Protein AF-A0A1I1TUZ0-F1 (afdb_monomer_lite)

Structure (mmCIF, N/CA/C/O backbone):
data_AF-A0A1I1TUZ0-F1
#
_entry.id   AF-A0A1I1TUZ0-F1
#
loop_
_atom_site.group_PDB
_atom_site.id
_atom_site.type_symbol
_atom_site.label_atom_id
_atom_site.label_alt_id
_atom_site.label_comp_id
_atom_site.label_asym_id
_atom_site.label_entity_id
_atom_site.label_seq_id
_atom_site.pdbx_PDB_ins_code
_atom_site.Cartn_x
_atom_site.Cartn_y
_atom_site.Cartn_z
_atom_site.occupancy
_atom_site.B_iso_or_equiv
_atom_site.auth_seq_id
_atom_site.auth_comp_id
_atom_site.auth_asym_id
_atom_site.auth_atom_id
_atom_site.pdbx_PDB_model_num
ATOM 1 N N . MET A 1 1 ? 11.875 10.390 18.617 1.00 41.22 1 MET A N 1
ATOM 2 C CA . MET A 1 1 ? 12.905 11.039 17.775 1.00 41.22 1 MET A CA 1
ATOM 3 C C . MET A 1 1 ? 13.584 9.956 16.950 1.00 41.22 1 MET A C 1
ATOM 5 O O . MET A 1 1 ? 14.181 9.060 17.534 1.00 41.22 1 MET A O 1
ATOM 9 N N . SER A 1 2 ? 13.409 9.975 15.626 1.00 57.09 2 SER A N 1
ATOM 10 C CA . SER A 1 2 ? 14.037 9.006 14.719 1.00 57.09 2 SER A CA 1
ATOM 11 C C . SER A 1 2 ? 15.559 9.116 14.836 1.00 57.09 2 SER A C 1
ATOM 13 O O . SER A 1 2 ? 16.105 10.211 14.695 1.00 57.09 2 SER A O 1
ATOM 15 N N . ARG A 1 3 ? 16.253 8.003 15.114 1.00 59.34 3 ARG A N 1
ATOM 16 C CA . ARG A 1 3 ? 17.717 7.928 14.958 1.00 59.34 3 ARG A CA 1
ATOM 17 C C . ARG A 1 3 ? 18.068 8.368 13.535 1.00 59.34 3 ARG A C 1
ATOM 19 O O . ARG A 1 3 ? 17.263 8.148 12.633 1.00 59.34 3 ARG A O 1
ATOM 26 N N . LYS A 1 4 ? 19.249 8.973 13.346 1.00 56.25 4 LYS A N 1
ATOM 27 C CA . LYS A 1 4 ? 19.817 9.338 12.033 1.00 56.25 4 LYS A CA 1
ATOM 28 C C . LYS A 1 4 ? 19.713 8.121 11.098 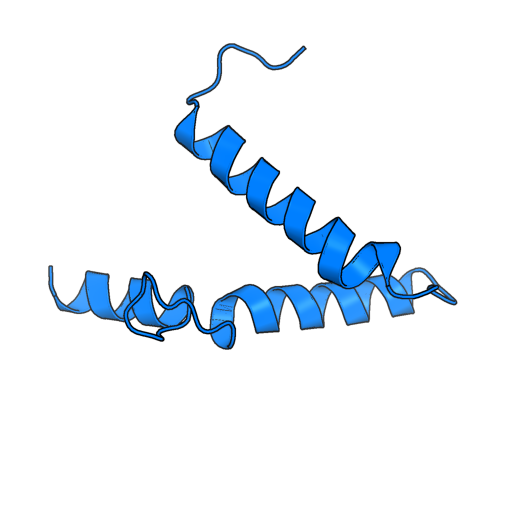1.00 56.25 4 LYS A C 1
ATOM 30 O O . LYS A 1 4 ? 20.524 7.204 11.176 1.00 56.25 4 LYS A O 1
ATOM 35 N N . GLY A 1 5 ? 18.638 8.072 10.319 1.00 56.16 5 GLY A N 1
ATOM 36 C CA . GLY A 1 5 ? 18.259 6.940 9.490 1.00 56.16 5 GLY A CA 1
ATOM 37 C C . GLY A 1 5 ? 18.814 7.129 8.092 1.00 56.16 5 GLY A C 1
ATOM 38 O O . GLY A 1 5 ? 18.931 8.257 7.611 1.00 56.16 5 GLY A O 1
ATOM 39 N N . LYS A 1 6 ? 19.148 6.021 7.433 1.00 57.78 6 LYS A N 1
ATOM 40 C CA . LYS A 1 6 ? 19.291 5.976 5.977 1.00 57.78 6 LYS A CA 1
ATOM 41 C C . LYS A 1 6 ? 18.016 6.582 5.380 1.00 57.78 6 LYS A C 1
ATOM 43 O O . LYS A 1 6 ? 16.955 5.973 5.458 1.00 57.78 6 LYS A O 1
ATOM 48 N N . CYS A 1 7 ? 18.115 7.790 4.824 1.00 60.03 7 CYS A N 1
ATOM 49 C CA . CYS A 1 7 ? 16.968 8.555 4.323 1.00 60.03 7 CYS A CA 1
ATOM 50 C C . CYS A 1 7 ? 16.125 7.774 3.305 1.00 60.03 7 CYS A C 1
ATOM 52 O O . CYS A 1 7 ? 14.927 8.000 3.203 1.00 60.03 7 CYS A O 1
ATOM 54 N N . LEU A 1 8 ? 16.748 6.834 2.591 1.00 60.72 8 LEU A N 1
ATOM 55 C CA . LEU A 1 8 ? 16.107 6.011 1.575 1.00 60.72 8 LEU A CA 1
ATOM 56 C C . LEU A 1 8 ? 15.041 5.077 2.160 1.00 60.72 8 LEU A C 1
ATOM 58 O O . LEU A 1 8 ? 13.939 5.022 1.626 1.00 60.72 8 LEU A O 1
ATOM 62 N N . ASP A 1 9 ? 15.326 4.398 3.273 1.00 64.62 9 ASP A N 1
ATOM 63 C CA . ASP A 1 9 ? 14.394 3.417 3.842 1.00 64.62 9 ASP A CA 1
ATOM 64 C C . ASP A 1 9 ? 13.228 4.119 4.550 1.00 64.62 9 ASP A C 1
ATOM 66 O O . ASP A 1 9 ? 12.065 3.750 4.378 1.00 64.62 9 ASP A O 1
ATOM 70 N N . THR A 1 10 ? 13.530 5.191 5.292 1.00 72.00 10 THR A N 1
ATOM 71 C CA . THR A 1 10 ? 12.522 5.995 5.995 1.00 72.00 10 THR A CA 1
ATOM 72 C C . THR A 1 10 ? 11.595 6.722 5.016 1.00 72.00 10 THR A C 1
ATOM 74 O O . THR A 1 10 ? 10.382 6.665 5.184 1.00 72.00 10 THR A O 1
ATOM 77 N N . ALA A 1 11 ? 12.120 7.316 3.939 1.00 78.75 11 ALA A N 1
ATOM 78 C CA . ALA A 1 11 ? 11.288 8.041 2.975 1.00 78.75 11 ALA A CA 1
ATOM 79 C C . ALA A 1 11 ? 10.346 7.120 2.179 1.00 78.75 11 ALA A C 1
ATOM 81 O O . ALA A 1 11 ? 9.216 7.503 1.870 1.00 78.75 11 ALA A O 1
ATOM 82 N N . VAL A 1 12 ? 10.784 5.902 1.839 1.00 81.31 12 VAL A N 1
ATOM 83 C CA . VAL A 1 12 ? 9.951 4.943 1.094 1.00 81.31 12 VAL A CA 1
ATOM 84 C C . VAL A 1 12 ? 8.773 4.472 1.943 1.00 81.31 12 VAL A C 1
ATOM 86 O O . VAL A 1 12 ? 7.640 4.450 1.454 1.00 81.31 12 VAL A O 1
ATOM 89 N N . ILE A 1 13 ? 9.016 4.131 3.212 1.00 86.25 13 ILE A N 1
ATOM 90 C CA . ILE A 1 13 ? 7.944 3.668 4.096 1.00 86.25 13 ILE A CA 1
ATOM 91 C C . ILE A 1 13 ? 7.002 4.810 4.502 1.00 86.25 13 ILE A C 1
ATOM 93 O O . ILE A 1 13 ? 5.789 4.611 4.555 1.00 86.25 13 ILE A O 1
ATOM 97 N N . GLU A 1 14 ? 7.522 6.026 4.701 1.00 88.81 14 GLU A N 1
ATOM 98 C CA . GLU A 1 14 ? 6.701 7.218 4.948 1.00 88.81 14 GLU A CA 1
ATOM 99 C C . GLU A 1 14 ? 5.770 7.518 3.770 1.00 88.81 14 GLU A C 1
ATOM 101 O O . GLU A 1 14 ? 4.585 7.781 3.976 1.00 88.81 14 GLU A O 1
ATOM 106 N N . ASN A 1 15 ? 6.269 7.411 2.533 1.00 89.50 15 ASN A N 1
ATOM 107 C CA . ASN A 1 15 ? 5.446 7.571 1.336 1.00 89.50 15 ASN A CA 1
ATOM 108 C C . ASN A 1 15 ? 4.322 6.525 1.287 1.00 89.50 15 ASN A C 1
ATOM 110 O O . ASN A 1 15 ? 3.160 6.883 1.096 1.00 89.50 15 ASN A O 1
ATOM 114 N N . PHE A 1 16 ? 4.652 5.251 1.523 1.00 91.19 16 PHE A N 1
ATOM 115 C CA . PHE A 1 16 ? 3.659 4.178 1.556 1.00 91.19 16 PHE A CA 1
ATOM 116 C C . PHE A 1 16 ? 2.560 4.446 2.593 1.00 91.19 16 PHE A C 1
ATOM 118 O O . PHE A 1 16 ? 1.379 4.354 2.259 1.00 91.19 16 PHE A O 1
ATOM 125 N N . PHE A 1 17 ? 2.923 4.835 3.820 1.00 92.12 17 PHE A N 1
ATOM 126 C CA . PHE A 1 17 ? 1.939 5.154 4.856 1.00 92.12 17 PHE A CA 1
ATOM 127 C C . PHE A 1 17 ? 1.118 6.407 4.542 1.00 92.12 17 PHE A C 1
ATOM 129 O O . PHE A 1 17 ? -0.054 6.460 4.911 1.00 92.12 17 PHE A O 1
ATOM 136 N N . GLY A 1 18 ? 1.698 7.397 3.860 1.00 94.25 18 GLY A N 1
ATOM 137 C CA . GLY A 1 18 ? 0.953 8.544 3.345 1.00 94.25 18 GLY A CA 1
ATOM 138 C C . GLY A 1 18 ? -0.147 8.105 2.377 1.00 94.25 18 GLY A C 1
ATOM 139 O O . GLY A 1 18 ? -1.312 8.437 2.583 1.00 94.25 18 GLY A O 1
ATOM 140 N N . LEU A 1 19 ? 0.205 7.280 1.387 1.00 94.38 19 LEU A N 1
ATOM 141 C CA . LEU A 1 19 ? -0.748 6.744 0.411 1.00 94.38 19 LEU A CA 1
ATOM 142 C C . LEU A 1 19 ? -1.805 5.856 1.068 1.00 94.38 19 LEU A C 1
ATOM 144 O O . LEU A 1 19 ? -2.985 6.034 0.805 1.00 94.38 19 LEU A O 1
ATOM 148 N N . LEU A 1 20 ? -1.405 4.942 1.958 1.00 95.19 20 LEU A N 1
ATOM 149 C CA . LEU A 1 20 ? -2.337 4.080 2.691 1.00 95.19 20 LEU A CA 1
ATOM 150 C C . LEU A 1 20 ? -3.394 4.906 3.433 1.00 95.19 20 LEU A C 1
ATOM 152 O O . LEU A 1 20 ? -4.579 4.591 3.391 1.00 95.19 20 LEU A O 1
ATOM 156 N N . LYS A 1 21 ? -2.986 5.986 4.102 1.00 94.25 21 LYS A N 1
ATOM 157 C CA . LYS A 1 21 ? -3.936 6.834 4.822 1.00 94.25 21 LYS A CA 1
ATOM 158 C C . LYS A 1 21 ? -4.889 7.551 3.867 1.00 94.25 21 LYS A C 1
ATOM 160 O O . LYS A 1 21 ? -6.093 7.519 4.083 1.00 94.25 21 LYS A O 1
ATOM 165 N N . SER A 1 22 ? -4.359 8.159 2.808 1.00 95.50 22 SER A N 1
ATOM 166 C CA . SER A 1 22 ? -5.151 8.935 1.847 1.00 95.50 22 SER A CA 1
ATOM 167 C C . SER A 1 22 ? -6.056 8.092 0.951 1.00 95.50 22 SER A C 1
ATOM 169 O O . SER A 1 22 ? -7.101 8.582 0.545 1.00 95.50 22 SER A O 1
ATOM 171 N N . GLU A 1 23 ? -5.657 6.866 0.617 1.00 94.44 23 GLU A N 1
ATOM 172 C CA . GLU A 1 23 ? -6.369 5.998 -0.328 1.00 94.44 23 GLU A CA 1
ATOM 173 C C . GLU A 1 23 ? -7.222 4.916 0.357 1.00 94.44 23 GLU A C 1
ATOM 175 O O . GLU A 1 23 ? -8.080 4.331 -0.295 1.00 94.44 23 GLU A O 1
ATOM 180 N N . LEU A 1 24 ? -6.998 4.632 1.646 1.00 94.50 24 LEU A N 1
ATOM 181 C CA . LEU A 1 24 ? -7.765 3.633 2.396 1.00 94.50 24 LEU A CA 1
ATOM 182 C C . LEU A 1 24 ? -8.389 4.225 3.661 1.00 94.50 24 LEU A C 1
ATOM 184 O O . LEU A 1 24 ? -9.606 4.217 3.802 1.00 94.50 24 LEU A O 1
ATOM 188 N N . LEU A 1 25 ? -7.567 4.741 4.581 1.00 92.62 25 LEU A N 1
ATOM 189 C CA . LEU A 1 25 ? -8.026 5.093 5.932 1.00 92.62 25 LEU A CA 1
ATOM 190 C C . LEU A 1 25 ? -8.989 6.288 5.960 1.00 92.62 25 LEU A C 1
ATOM 192 O O . LEU A 1 25 ? -9.891 6.319 6.785 1.00 92.62 25 LEU A O 1
ATOM 196 N N . TYR A 1 26 ? -8.772 7.289 5.108 1.00 94.06 26 TYR A N 1
ATOM 197 C CA . TYR A 1 26 ? -9.560 8.526 5.110 1.00 94.06 26 TYR A CA 1
ATOM 198 C C . TY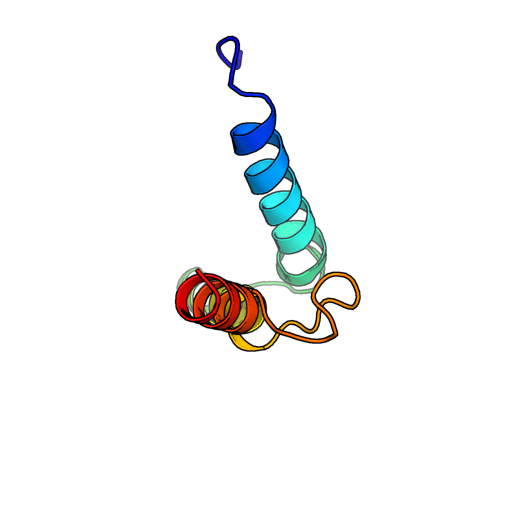R A 1 26 ? -10.753 8.505 4.149 1.00 94.06 26 TYR A C 1
ATOM 200 O O . TYR A 1 26 ? -11.538 9.448 4.157 1.00 94.06 26 TYR A O 1
ATOM 208 N N . LEU A 1 27 ? -10.885 7.469 3.315 1.00 92.88 27 LEU A N 1
ATOM 209 C CA . LEU A 1 27 ? -11.942 7.387 2.298 1.00 92.88 27 LEU A CA 1
ATOM 210 C C . LEU A 1 27 ? -13.155 6.561 2.728 1.00 92.88 27 LEU A C 1
ATOM 212 O O . LEU A 1 27 ? -14.169 6.592 2.035 1.00 92.88 27 LEU A O 1
ATOM 216 N N . GLN A 1 28 ? -13.068 5.826 3.836 1.00 91.50 28 GLN A N 1
ATOM 217 C CA . GLN A 1 28 ? -14.159 4.987 4.321 1.00 91.50 28 GLN A CA 1
ATOM 218 C C . GLN A 1 28 ? -14.149 4.866 5.843 1.00 91.50 28 GLN A C 1
ATOM 220 O O . GLN A 1 28 ? -13.115 5.032 6.492 1.00 91.50 28 GLN A O 1
ATOM 225 N N . GLU A 1 29 ? -15.311 4.538 6.396 1.00 94.00 29 GLU A N 1
ATOM 226 C CA . GLU A 1 29 ? -15.454 4.139 7.791 1.00 94.00 29 GLU A CA 1
ATOM 227 C C . GLU A 1 29 ? -15.385 2.614 7.905 1.00 94.00 29 GLU A C 1
ATOM 229 O O . GLU A 1 29 ? -15.826 1.886 7.015 1.00 94.00 29 GLU A O 1
ATOM 234 N N . PHE A 1 30 ? -14.831 2.123 9.012 1.00 95.69 30 PHE A N 1
ATOM 235 C CA . PHE A 1 30 ? -14.693 0.693 9.266 1.00 95.69 30 PHE A CA 1
ATOM 236 C C . PHE A 1 30 ? -15.624 0.277 10.397 1.00 95.69 30 PHE A C 1
ATOM 238 O O . PHE A 1 30 ? -15.531 0.785 11.511 1.00 95.69 30 PHE A O 1
ATOM 245 N N . GLU A 1 31 ? -16.497 -0.681 10.105 1.00 94.06 31 GLU A N 1
ATOM 246 C CA . GLU A 1 31 ? -17.462 -1.229 11.063 1.00 94.06 31 GLU A CA 1
ATOM 247 C C . GLU A 1 31 ? -16.803 -2.076 12.162 1.00 94.06 31 GLU A C 1
ATOM 249 O O . GLU A 1 31 ? -17.311 -2.153 13.279 1.00 94.06 31 GLU A O 1
ATOM 254 N N . SER A 1 32 ? -15.662 -2.708 11.863 1.00 96.94 32 SER A N 1
ATOM 255 C CA . SER A 1 32 ? -14.910 -3.512 12.826 1.00 96.94 32 SER A CA 1
ATOM 256 C C . SER A 1 32 ? -13.419 -3.588 12.491 1.00 96.94 32 SER A C 1
ATOM 258 O O . SER A 1 32 ? -12.976 -3.223 11.396 1.00 96.94 32 SER A O 1
ATOM 260 N N . MET A 1 33 ? -12.631 -4.100 13.440 1.00 95.50 33 MET A N 1
ATOM 261 C CA . MET A 1 33 ? -11.199 -4.321 13.237 1.00 95.50 33 MET A CA 1
ATOM 262 C C . MET A 1 33 ? -10.932 -5.421 12.196 1.00 95.50 33 MET A C 1
ATOM 264 O O . MET A 1 33 ? -9.962 -5.345 11.439 1.00 95.50 33 MET A O 1
ATOM 268 N N . GLU A 1 34 ? -11.805 -6.423 12.116 1.00 97.25 34 GLU A N 1
ATOM 269 C CA . GLU A 1 34 ? -11.757 -7.477 11.102 1.00 97.25 34 GLU A CA 1
ATOM 270 C C . GLU A 1 34 ? -12.010 -6.898 9.708 1.00 97.25 34 GLU A C 1
ATOM 272 O O . GLU A 1 34 ? -11.253 -7.193 8.782 1.00 97.25 34 GLU A O 1
ATOM 277 N N . HIS A 1 35 ? -13.012 -6.019 9.566 1.00 95.88 35 HIS A N 1
ATOM 278 C CA . HIS A 1 35 ? -13.276 -5.328 8.304 1.00 95.88 35 HIS A CA 1
ATOM 279 C C . HIS A 1 35 ? -12.071 -4.479 7.876 1.00 95.88 35 HIS A C 1
ATOM 281 O O . HIS A 1 35 ? -11.611 -4.593 6.740 1.00 95.88 35 HIS A O 1
ATOM 287 N N . PHE A 1 36 ? -11.491 -3.705 8.798 1.00 95.88 36 PHE A N 1
ATOM 288 C CA . PHE A 1 36 ? -10.274 -2.941 8.519 1.00 95.88 36 PHE A CA 1
ATOM 289 C C . PHE A 1 36 ? -9.108 -3.833 8.076 1.00 95.88 36 PHE A C 1
ATOM 291 O O . PHE A 1 36 ? -8.415 -3.504 7.116 1.00 95.88 36 PHE A O 1
ATOM 298 N N . THR A 1 37 ? -8.895 -4.967 8.748 1.00 96.12 37 THR A N 1
ATOM 299 C CA . THR A 1 37 ? -7.810 -5.903 8.411 1.00 96.12 37 THR A CA 1
ATOM 300 C C . THR A 1 37 ? -7.985 -6.459 7.000 1.00 96.12 37 THR A C 1
ATOM 302 O O . THR A 1 37 ? -7.035 -6.473 6.220 1.00 96.12 37 THR A O 1
ATOM 305 N N . LEU A 1 38 ? -9.211 -6.842 6.643 1.00 97.06 38 LEU A N 1
ATOM 306 C CA . LEU A 1 38 ? -9.536 -7.373 5.324 1.00 97.06 38 LEU A CA 1
ATOM 307 C C . LEU A 1 38 ? -9.323 -6.329 4.215 1.00 97.06 38 LEU A C 1
ATOM 309 O O . LEU A 1 38 ? -8.734 -6.632 3.175 1.00 97.06 38 LEU A O 1
ATOM 313 N N . GLU A 1 39 ? -9.743 -5.085 4.437 1.00 96.94 39 GLU A N 1
ATOM 314 C CA . GLU A 1 39 ? -9.515 -3.995 3.484 1.00 96.94 39 GLU A CA 1
ATOM 315 C C . GLU A 1 39 ? -8.033 -3.596 3.388 1.00 96.94 39 GLU A C 1
ATOM 317 O O . GLU A 1 39 ? -7.527 -3.304 2.301 1.00 96.94 39 GLU A O 1
ATOM 322 N N . LEU A 1 40 ? -7.296 -3.659 4.500 1.00 96.06 40 LEU A N 1
ATOM 323 C CA . LEU A 1 40 ? -5.852 -3.443 4.521 1.00 96.06 40 LEU A CA 1
ATOM 324 C C . LEU A 1 40 ? -5.111 -4.503 3.694 1.00 96.06 40 LEU A C 1
ATOM 326 O O . LEU A 1 40 ? -4.242 -4.150 2.893 1.00 96.06 40 LEU A O 1
ATOM 330 N N . GLU A 1 41 ? -5.456 -5.783 3.844 1.00 96.50 41 GLU A N 1
ATOM 331 C CA . GLU A 1 41 ? -4.869 -6.877 3.061 1.00 96.50 41 GLU A CA 1
ATOM 332 C C . GLU A 1 41 ? -5.130 -6.703 1.561 1.00 96.50 41 GLU A C 1
ATOM 334 O O . GLU A 1 41 ? -4.197 -6.792 0.752 1.00 96.50 41 GLU A O 1
ATOM 339 N N . LYS A 1 42 ? -6.371 -6.366 1.184 1.00 96.12 42 LYS A N 1
ATOM 340 C CA . LYS A 1 42 ? -6.730 -6.052 -0.207 1.00 96.12 42 LYS A CA 1
ATOM 341 C C . LYS A 1 42 ? -5.916 -4.884 -0.751 1.00 96.12 42 LYS A C 1
ATOM 343 O O . LYS A 1 42 ? -5.368 -4.974 -1.851 1.00 96.12 42 LYS A O 1
ATOM 348 N N . TYR A 1 43 ? -5.792 -3.802 0.015 1.00 96.00 43 TYR A N 1
ATOM 349 C CA . TYR A 1 43 ? -5.021 -2.637 -0.406 1.00 96.00 43 TYR A CA 1
ATOM 350 C C . TYR A 1 43 ? -3.533 -2.967 -0.581 1.00 96.00 43 TYR A C 1
ATOM 352 O O . TYR A 1 43 ? -2.914 -2.538 -1.557 1.00 96.00 43 TYR A O 1
ATOM 360 N N . ILE A 1 44 ? -2.946 -3.758 0.324 1.00 95.12 44 ILE A N 1
ATOM 361 C CA . ILE A 1 44 ? -1.550 -4.206 0.217 1.00 95.12 44 ILE A CA 1
ATOM 362 C C . ILE A 1 44 ? -1.353 -5.069 -1.035 1.00 95.12 44 ILE A C 1
ATOM 364 O O . ILE A 1 44 ? -0.355 -4.886 -1.743 1.00 95.12 44 ILE A O 1
ATOM 368 N N . HIS A 1 45 ? -2.288 -5.977 -1.330 1.00 94.94 45 HIS A N 1
ATOM 369 C CA . HIS A 1 45 ? -2.254 -6.772 -2.556 1.00 94.94 45 HIS A CA 1
ATOM 370 C C . HIS A 1 45 ? -2.286 -5.868 -3.791 1.00 94.94 45 HIS A C 1
ATOM 372 O O . H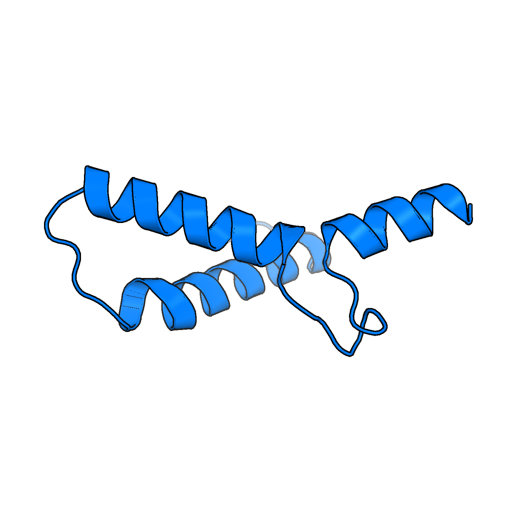IS A 1 45 ? -1.365 -5.920 -4.608 1.00 94.94 45 HIS A O 1
ATOM 378 N N . TYR A 1 46 ? -3.282 -4.981 -3.877 1.00 94.88 46 TYR A N 1
ATOM 379 C CA . TYR A 1 46 ? -3.419 -4.019 -4.969 1.00 94.88 46 TYR A CA 1
ATOM 380 C C . TYR A 1 46 ? -2.147 -3.181 -5.149 1.00 94.88 46 TYR A C 1
ATOM 382 O O . TYR A 1 46 ? -1.606 -3.084 -6.251 1.00 94.88 46 TYR A O 1
ATOM 390 N N . HIS A 1 47 ? -1.609 -2.614 -4.065 1.00 92.81 47 HIS A N 1
ATOM 391 C CA . HIS A 1 47 ? -0.420 -1.767 -4.123 1.00 92.81 47 HIS A CA 1
ATOM 392 C C . HIS A 1 47 ? 0.796 -2.507 -4.698 1.00 92.81 47 HIS A C 1
ATOM 394 O O . HIS A 1 47 ? 1.588 -1.903 -5.423 1.00 92.81 47 HIS A O 1
ATOM 400 N N . ASN A 1 48 ? 0.962 -3.790 -4.372 1.00 90.88 48 ASN A N 1
ATOM 401 C CA . ASN A 1 48 ? 2.128 -4.577 -4.770 1.00 90.88 48 ASN A CA 1
ATOM 402 C C . ASN A 1 48 ? 1.987 -5.246 -6.141 1.00 90.88 48 ASN A C 1
ATOM 404 O O . ASN A 1 48 ? 2.971 -5.280 -6.888 1.00 90.88 48 ASN A O 1
ATOM 408 N N . ASN A 1 49 ? 0.806 -5.779 -6.454 1.00 90.25 49 ASN A N 1
ATOM 409 C CA . ASN A 1 49 ? 0.593 -6.657 -7.605 1.00 90.25 49 ASN A CA 1
ATOM 410 C C . ASN A 1 49 ? -0.096 -5.963 -8.778 1.00 90.25 49 ASN A C 1
ATOM 412 O O . ASN A 1 49 ? 0.248 -6.264 -9.920 1.00 90.25 49 ASN A O 1
ATOM 416 N N . ASP A 1 50 ? -0.969 -4.992 -8.506 1.00 89.94 50 ASP A N 1
ATOM 417 C CA . ASP A 1 50 ? -1.894 -4.461 -9.516 1.00 89.94 50 ASP A CA 1
ATOM 418 C C . ASP A 1 50 ? -1.661 -2.972 -9.817 1.00 89.94 50 ASP A C 1
ATOM 420 O O . ASP A 1 50 ? -1.988 -2.487 -10.900 1.00 89.94 50 ASP A O 1
ATOM 424 N N . ARG A 1 51 ? -1.060 -2.221 -8.883 1.00 89.50 51 ARG A N 1
ATOM 425 C CA . ARG A 1 51 ? -0.843 -0.776 -9.027 1.00 89.50 51 ARG A CA 1
ATOM 426 C C . ARG A 1 51 ? 0.068 -0.463 -10.212 1.00 89.50 51 ARG A C 1
ATOM 428 O O . ARG A 1 51 ? 1.284 -0.638 -10.144 1.00 89.50 51 ARG A O 1
ATOM 435 N N . ILE A 1 52 ? -0.509 0.157 -11.231 1.00 86.56 52 ILE A N 1
ATOM 436 C CA . ILE A 1 52 ? 0.208 0.658 -12.402 1.00 86.56 52 ILE A CA 1
ATOM 437 C C . ILE A 1 52 ? 1.034 1.886 -12.007 1.00 86.56 52 ILE A C 1
ATOM 439 O O . ILE A 1 52 ? 0.502 2.900 -11.551 1.00 86.56 52 ILE A O 1
ATOM 443 N N . LYS A 1 53 ? 2.354 1.827 -12.214 1.00 82.44 53 LYS A N 1
ATOM 444 C CA . LYS A 1 53 ? 3.239 2.992 -12.069 1.00 82.44 53 LYS A CA 1
ATOM 445 C C . LYS A 1 53 ? 3.817 3.374 -13.425 1.00 82.44 53 LYS A C 1
ATOM 447 O O . LYS A 1 53 ? 4.598 2.629 -14.011 1.00 82.44 53 LYS A O 1
ATOM 452 N N . THR A 1 54 ? 3.514 4.583 -13.894 1.00 82.62 54 THR A N 1
ATOM 453 C CA . THR A 1 54 ? 4.064 5.128 -15.152 1.00 82.62 54 THR A CA 1
ATOM 454 C C . THR A 1 54 ? 5.593 5.161 -15.140 1.00 82.62 54 THR A C 1
ATOM 456 O O . THR A 1 54 ? 6.230 4.768 -16.113 1.00 82.62 54 THR A O 1
ATOM 459 N N . LYS A 1 55 ? 6.195 5.506 -13.992 1.00 82.38 55 LYS A N 1
ATOM 460 C CA . LYS A 1 55 ? 7.651 5.445 -13.770 1.00 82.38 55 LYS A CA 1
ATOM 461 C C . LYS A 1 55 ? 8.243 4.037 -13.925 1.00 82.38 55 LYS A C 1
ATOM 463 O O . LYS A 1 55 ? 9.426 3.920 -14.215 1.00 82.38 55 LYS A O 1
ATOM 468 N N . LEU A 1 56 ? 7.440 2.986 -13.749 1.00 83.94 56 LEU A N 1
ATOM 469 C CA . LEU A 1 56 ? 7.840 1.584 -13.916 1.00 83.94 56 LEU A CA 1
ATOM 470 C C . LEU A 1 56 ? 7.395 1.019 -15.275 1.00 83.94 56 LEU A C 1
ATOM 472 O O . LEU A 1 56 ? 7.172 -0.180 -15.399 1.00 83.94 56 LEU A O 1
ATOM 476 N N . LYS A 1 57 ? 7.225 1.873 -16.296 1.00 83.50 57 LYS A N 1
ATOM 477 C CA . LYS A 1 57 ? 6.722 1.486 -17.629 1.00 83.50 57 LYS A CA 1
ATOM 478 C C . LYS A 1 57 ? 5.346 0.801 -17.582 1.00 83.50 57 LYS A C 1
ATOM 480 O O . LYS A 1 57 ? 5.055 -0.067 -18.395 1.00 83.50 57 LYS A O 1
ATOM 485 N N . GLY A 1 58 ? 4.512 1.177 -16.613 1.00 85.31 58 GLY A N 1
ATOM 486 C CA . GLY A 1 58 ? 3.183 0.596 -16.419 1.00 85.31 58 GLY A CA 1
ATOM 487 C C . GLY A 1 58 ? 3.169 -0.722 -15.641 1.00 85.31 58 GLY A C 1
ATOM 488 O O . GLY A 1 58 ? 2.096 -1.275 -15.434 1.00 85.31 58 GLY A O 1
ATOM 489 N N . MET A 1 59 ? 4.321 -1.206 -15.171 1.00 86.88 59 MET A N 1
ATOM 490 C CA . MET A 1 59 ? 4.402 -2.414 -14.350 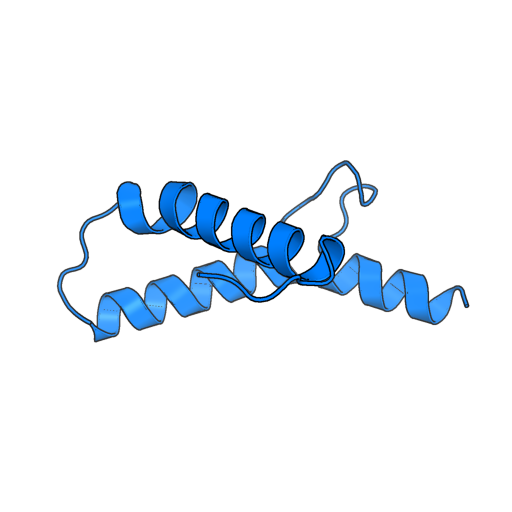1.00 86.88 59 MET A CA 1
ATOM 491 C C . MET A 1 59 ? 3.995 -2.146 -12.899 1.00 86.88 59 MET A C 1
ATOM 493 O O . MET A 1 59 ? 4.194 -1.043 -12.368 1.00 86.88 59 MET A O 1
ATOM 497 N N . SER A 1 60 ? 3.501 -3.189 -12.236 1.00 88.19 60 SER A N 1
ATOM 498 C CA . SER A 1 60 ? 3.355 -3.197 -10.784 1.00 88.19 60 SER A CA 1
ATOM 499 C C 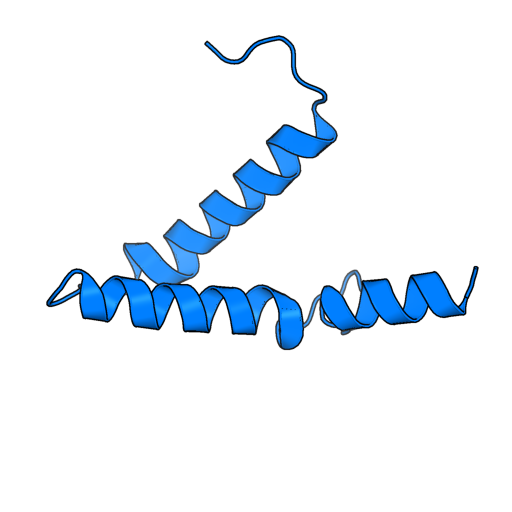. SER A 1 60 ? 4.703 -3.342 -10.070 1.00 88.19 60 SER A C 1
ATOM 501 O O . SER A 1 60 ? 5.690 -3.780 -10.673 1.00 88.19 60 SER A O 1
ATOM 503 N N . PRO A 1 61 ? 4.800 -2.977 -8.776 1.00 87.19 61 PRO A N 1
ATOM 504 C CA . PRO A 1 61 ? 6.043 -3.127 -8.021 1.00 87.19 61 PRO A CA 1
ATOM 505 C C . PRO A 1 61 ? 6.630 -4.543 -8.048 1.00 87.19 61 PRO A C 1
ATOM 507 O O . PRO A 1 61 ? 7.848 -4.689 -8.155 1.00 87.19 61 PRO A O 1
ATOM 510 N N . VAL A 1 62 ? 5.794 -5.584 -7.965 1.00 88.25 62 VAL A N 1
ATOM 511 C CA . VAL A 1 62 ? 6.249 -6.980 -8.069 1.00 88.25 62 VAL A CA 1
ATOM 512 C C . VAL A 1 62 ? 6.742 -7.292 -9.480 1.00 88.25 62 VAL A C 1
ATOM 514 O O . VAL A 1 62 ? 7.859 -7.783 -9.619 1.00 88.25 62 VAL A O 1
ATOM 517 N N . GLN A 1 63 ? 5.980 -6.934 -10.517 1.00 86.25 63 GLN A N 1
ATOM 518 C CA . GLN A 1 63 ? 6.388 -7.149 -11.910 1.00 86.25 63 GLN A CA 1
ATOM 519 C C . GLN A 1 63 ? 7.728 -6.476 -12.228 1.00 86.25 63 GLN A C 1
ATOM 521 O O . GLN A 1 63 ? 8.608 -7.094 -12.825 1.00 86.25 63 GLN A O 1
ATOM 526 N N . TYR A 1 64 ? 7.918 -5.235 -11.774 1.00 88.00 64 TYR A N 1
ATOM 527 C CA . TYR A 1 64 ? 9.167 -4.508 -11.968 1.00 88.00 64 TYR A CA 1
ATOM 528 C C . TYR A 1 64 ? 10.351 -5.182 -11.262 1.00 88.00 64 TYR A C 1
ATOM 530 O O . TYR A 1 64 ? 11.441 -5.251 -11.834 1.00 88.00 64 TYR A O 1
ATOM 538 N N . ARG A 1 65 ? 10.153 -5.710 -10.043 1.00 86.12 65 ARG A N 1
ATOM 539 C CA . ARG A 1 65 ? 11.188 -6.474 -9.326 1.00 86.12 65 ARG A CA 1
ATOM 540 C C . ARG A 1 65 ? 11.570 -7.738 -10.091 1.00 86.12 65 ARG A C 1
ATOM 542 O O . ARG A 1 65 ? 12.750 -7.924 -10.364 1.00 86.12 65 ARG A O 1
ATOM 549 N N . THR A 1 66 ? 10.593 -8.545 -10.500 1.00 86.50 66 THR A N 1
ATOM 550 C CA . THR A 1 66 ? 10.843 -9.782 -11.256 1.00 86.50 66 THR A CA 1
ATOM 551 C C . THR A 1 66 ? 11.534 -9.503 -12.591 1.00 86.50 66 THR A C 1
ATOM 553 O O . THR A 1 66 ? 12.514 -10.163 -12.920 1.00 86.50 66 THR A O 1
ATOM 556 N N . HIS A 1 67 ? 11.089 -8.484 -13.333 1.00 82.88 67 HIS A N 1
ATOM 557 C CA . HIS A 1 67 ? 11.730 -8.070 -14.583 1.00 82.88 67 HIS A CA 1
ATOM 558 C C . HIS A 1 67 ? 13.172 -7.588 -14.361 1.00 82.88 67 HIS A C 1
ATOM 560 O O . HIS A 1 67 ? 14.062 -7.928 -15.134 1.00 82.88 67 HIS A O 1
ATOM 566 N N . SER A 1 68 ? 13.423 -6.800 -13.311 1.00 77.12 68 SER A N 1
ATOM 567 C CA . SER A 1 68 ? 14.772 -6.303 -12.999 1.00 77.12 68 SER A CA 1
ATOM 568 C C . SER A 1 68 ? 15.723 -7.430 -12.592 1.00 77.12 68 SER A C 1
ATOM 570 O O . SER A 1 68 ? 16.894 -7.378 -12.943 1.00 77.12 68 SER A O 1
ATOM 572 N N . SER A 1 69 ? 15.229 -8.456 -11.892 1.00 71.50 69 SER A N 1
ATOM 573 C CA . SER A 1 69 ? 16.021 -9.633 -11.517 1.00 71.50 69 SER A CA 1
ATOM 574 C C . SER A 1 69 ? 16.316 -10.575 -12.686 1.00 71.50 69 SER A C 1
ATOM 576 O O . SER A 1 69 ? 17.322 -11.267 -12.643 1.00 71.50 69 SER A O 1
ATOM 578 N N . LEU A 1 70 ? 15.463 -10.612 -13.715 1.00 65.06 70 LEU A N 1
ATOM 579 C CA . LEU A 1 70 ? 15.695 -11.395 -14.939 1.00 65.06 70 LEU A CA 1
ATOM 580 C C . LEU A 1 70 ? 16.654 -10.707 -15.923 1.00 65.06 70 LEU A C 1
ATOM 582 O O . LEU A 1 70 ? 17.192 -11.364 -16.808 1.00 65.06 70 LEU A O 1
ATOM 586 N N . ALA A 1 71 ? 16.826 -9.390 -15.803 1.00 58.34 71 ALA A N 1
ATOM 587 C CA . 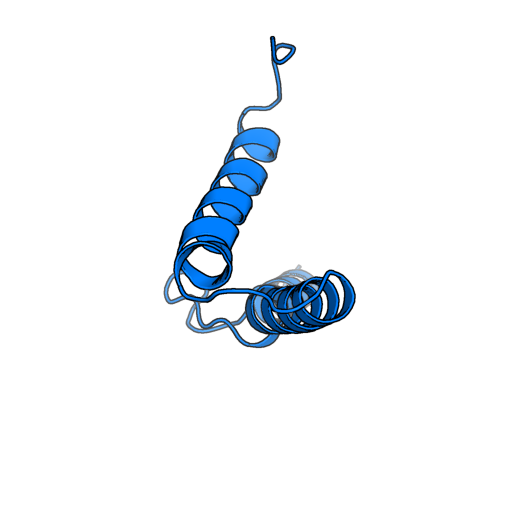ALA A 1 71 ? 17.677 -8.581 -16.675 1.00 58.34 71 ALA A CA 1
ATOM 588 C C . ALA A 1 71 ? 19.085 -8.316 -16.100 1.00 58.34 71 ALA A C 1
ATOM 590 O O . ALA A 1 71 ? 19.849 -7.573 -16.719 1.00 58.34 71 ALA A O 1
ATOM 591 N N . ALA A 1 72 ? 19.396 -8.870 -14.922 1.00 50.75 72 ALA A N 1
ATOM 592 C CA . ALA A 1 72 ? 20.686 -8.778 -14.235 1.00 50.75 72 ALA A CA 1
ATOM 593 C C . ALA A 1 72 ? 21.503 -10.059 -14.444 1.00 50.75 72 ALA A C 1
ATOM 595 O O . ALA A 1 72 ? 22.739 -9.931 -14.581 1.00 50.75 72 ALA A O 1
#

pLDDT: mean 84.65, std 13.7, range [41.22, 97.25]

Radius of gyration: 15.13 Å; chains: 1; bounding box: 38×22×35 Å

Secondary structure (DSSP, 8-state):
---S--HHHHHHHHHHHHHHIIIIITT---SSHHHHHHHHHHHHHIIIII---GGGTT--HHHHHHHHHH--

Foldseek 3Di:
DDDPDPCVVVVVVVVVVVCCCVVPVVPDDAPDPVSVVVSVVVVVCCQAAPDQDVVLVGGGNPRSVVVVVVVD

Sequence (72 aa):
MSRKGKCLDTAVIENFFGLLKSELLYLQEFESMEHFTLELEKYIHYHNNDRIKTKLKGMSPVQYRTHSSLAA